Protein AF-A0A2R5HGK7-F1 (afdb_monomer)

Structure (mmCIF, N/CA/C/O backbone):
data_AF-A0A2R5HGK7-F1
#
_entry.id   AF-A0A2R5HGK7-F1
#
loop_
_atom_site.group_PDB
_atom_site.id
_atom_site.type_symbol
_atom_site.label_atom_id
_atom_site.label_alt_id
_atom_site.label_comp_id
_atom_site.label_asym_id
_atom_site.label_entity_id
_atom_site.label_seq_id
_atom_site.pdbx_PDB_ins_code
_atom_site.Cartn_x
_atom_site.Cartn_y
_atom_site.Cartn_z
_atom_site.occupancy
_atom_site.B_iso_or_equiv
_atom_site.auth_seq_id
_atom_site.auth_comp_id
_atom_site.auth_asym_id
_atom_site.auth_atom_id
_atom_site.pdbx_PDB_model_num
ATOM 1 N N . MET A 1 1 ? -23.310 -8.397 53.829 1.00 53.22 1 MET A N 1
ATOM 2 C CA . MET A 1 1 ? -24.197 -8.761 52.704 1.00 53.22 1 MET A CA 1
ATOM 3 C C . MET A 1 1 ? -23.329 -9.287 51.574 1.00 53.22 1 MET A C 1
ATOM 5 O O . MET A 1 1 ? -22.322 -8.640 51.297 1.00 53.22 1 MET A O 1
ATOM 9 N N . PRO A 1 2 ? -23.622 -10.453 50.977 1.00 54.19 2 PRO A N 1
ATOM 10 C CA . PRO A 1 2 ? -22.877 -10.898 49.807 1.00 54.19 2 PRO A CA 1
ATOM 11 C C . PRO A 1 2 ? -23.161 -9.910 48.672 1.00 54.19 2 PRO A C 1
ATOM 13 O O . PRO A 1 2 ? -24.317 -9.552 48.467 1.00 54.19 2 PRO A O 1
ATOM 16 N N . LYS A 1 3 ? -22.116 -9.421 47.989 1.00 61.81 3 LYS A N 1
ATOM 17 C CA . LYS A 1 3 ? -22.266 -8.552 46.812 1.00 61.81 3 LYS A CA 1
ATOM 18 C C . LYS A 1 3 ? -23.269 -9.196 45.849 1.00 61.81 3 LYS A C 1
ATOM 20 O O . LYS A 1 3 ? -23.047 -10.334 45.431 1.00 61.81 3 LYS A O 1
ATOM 25 N N . ASP A 1 4 ? -24.349 -8.476 45.560 1.00 82.56 4 ASP A N 1
ATOM 26 C CA . ASP A 1 4 ? -25.461 -8.919 44.719 1.00 82.56 4 ASP A CA 1
ATOM 27 C C . ASP A 1 4 ? -24.912 -9.436 43.370 1.00 82.56 4 ASP A C 1
ATOM 29 O O . ASP A 1 4 ? -24.091 -8.742 42.758 1.00 82.56 4 ASP A O 1
ATOM 33 N N . PRO A 1 5 ? -25.256 -10.653 42.907 1.00 83.94 5 PRO A N 1
ATOM 34 C CA . PRO A 1 5 ? -24.708 -11.239 41.676 1.00 83.94 5 PRO A CA 1
ATOM 35 C C . PRO A 1 5 ? -24.835 -10.329 40.447 1.00 83.94 5 PRO A C 1
ATOM 37 O O . PRO A 1 5 ? -23.951 -10.337 39.590 1.00 83.94 5 PRO A O 1
ATOM 40 N N . VAL A 1 6 ? -25.878 -9.497 40.398 1.00 87.06 6 VAL A N 1
ATOM 41 C CA . VAL A 1 6 ? -26.084 -8.494 39.343 1.00 87.06 6 VAL A CA 1
ATOM 42 C C . VAL A 1 6 ? -25.008 -7.403 39.385 1.00 87.06 6 VAL A C 1
ATOM 44 O O . VAL A 1 6 ? -24.496 -6.998 38.344 1.00 87.06 6 VAL A O 1
ATOM 47 N N . LEU A 1 7 ? -24.597 -6.970 40.581 1.00 90.44 7 LEU A N 1
ATOM 48 C CA . LEU A 1 7 ? -23.555 -5.955 40.752 1.00 90.44 7 LEU A CA 1
ATOM 49 C C . LEU A 1 7 ? -22.202 -6.450 40.220 1.00 90.44 7 LEU A C 1
ATOM 51 O O . LEU A 1 7 ? -21.495 -5.708 39.551 1.00 90.44 7 LEU A O 1
ATOM 55 N N . LYS A 1 8 ? -21.868 -7.727 40.456 1.00 92.06 8 LYS A N 1
ATOM 56 C CA . LYS A 1 8 ? -20.642 -8.346 39.918 1.00 92.06 8 LYS A CA 1
ATOM 57 C C . LYS A 1 8 ? -20.654 -8.453 38.394 1.00 92.06 8 LYS A C 1
ATOM 59 O O . LYS A 1 8 ? -19.613 -8.301 37.762 1.00 92.06 8 LYS A O 1
ATOM 64 N N . GLN A 1 9 ? -21.808 -8.750 37.798 1.00 93.62 9 GLN A N 1
ATOM 65 C CA . GLN A 1 9 ? -21.942 -8.772 36.339 1.00 93.62 9 GLN A CA 1
ATOM 66 C C . GLN A 1 9 ? -21.757 -7.373 35.746 1.00 93.62 9 GLN A C 1
ATOM 68 O O . GLN A 1 9 ? -21.105 -7.239 34.714 1.00 93.62 9 GLN A O 1
ATOM 73 N N . LEU A 1 10 ? -22.273 -6.345 36.424 1.00 94.38 10 LEU A N 1
ATOM 74 C CA . LEU A 1 10 ? -22.087 -4.953 36.030 1.00 94.38 10 LEU A CA 1
ATOM 75 C C . LEU A 1 10 ? -20.613 -4.522 36.128 1.00 94.38 10 LEU A C 1
ATOM 77 O O . LEU A 1 10 ? -20.096 -3.972 35.162 1.00 94.38 10 LEU A O 1
ATOM 81 N N . GLU A 1 11 ? -19.927 -4.848 37.235 1.00 94.50 11 GLU A N 1
ATOM 82 C CA . GLU A 1 11 ? -18.481 -4.604 37.418 1.00 94.50 11 GLU A CA 1
ATOM 83 C C . GLU A 1 11 ? -17.658 -5.257 36.280 1.00 94.50 11 GLU A C 1
ATOM 85 O O . GLU A 1 11 ? -16.766 -4.637 35.707 1.00 94.50 11 GLU A O 1
ATOM 90 N N . ASN A 1 12 ? -17.990 -6.494 35.887 1.00 96.00 12 ASN A N 1
ATOM 91 C CA . ASN A 1 12 ? -17.290 -7.199 34.804 1.00 96.00 12 ASN A CA 1
ATOM 92 C C . ASN A 1 12 ? -17.569 -6.583 33.418 1.00 96.00 12 ASN A C 1
ATOM 94 O O . ASN A 1 12 ? -16.664 -6.457 32.594 1.00 96.00 12 ASN A O 1
ATOM 98 N N . LEU A 1 13 ? -18.811 -6.169 33.150 1.00 96.44 13 LEU A N 1
ATOM 99 C CA . LEU A 1 13 ? -19.155 -5.474 31.905 1.00 96.44 13 LEU A CA 1
ATOM 100 C C . LEU A 1 13 ? -18.430 -4.130 31.789 1.00 96.44 13 LEU A C 1
ATOM 102 O O . LEU A 1 13 ? -17.949 -3.792 30.709 1.00 96.44 13 LEU A O 1
ATOM 106 N N . GLU A 1 14 ? -18.314 -3.382 32.886 1.00 97.19 14 GLU A N 1
ATOM 107 C CA . GLU A 1 14 ? -17.552 -2.132 32.932 1.00 97.19 14 GLU A CA 1
ATOM 108 C C . GLU A 1 14 ? -16.070 -2.360 32.588 1.00 97.19 14 GLU A C 1
ATOM 110 O O . GLU A 1 14 ? -15.487 -1.626 31.780 1.00 97.19 14 GLU A O 1
ATOM 115 N N . GLU A 1 15 ? -15.465 -3.412 33.145 1.00 97.69 15 GLU A N 1
ATOM 116 C CA . GLU A 1 15 ? -14.078 -3.778 32.861 1.00 97.69 15 GLU A CA 1
ATOM 117 C C . GLU A 1 15 ? -13.888 -4.194 31.394 1.00 97.69 15 GLU A C 1
ATOM 119 O O . GLU A 1 15 ? -12.947 -3.744 30.731 1.00 97.69 15 GLU A O 1
ATOM 124 N N . GLN A 1 16 ? -14.814 -4.989 30.850 1.00 98.12 16 GLN A N 1
ATOM 125 C CA . GLN A 1 16 ? -14.799 -5.387 29.442 1.00 98.12 16 GLN A CA 1
ATOM 126 C C . GLN A 1 16 ? -14.934 -4.185 28.508 1.00 98.12 16 GLN A C 1
ATOM 128 O O . GLN A 1 16 ? -14.128 -4.045 27.591 1.00 98.12 16 GLN A O 1
ATOM 133 N N . LEU A 1 17 ? -15.880 -3.279 28.767 1.00 97.94 17 LEU A N 1
ATOM 134 C CA . LEU A 1 17 ? -16.044 -2.051 27.985 1.00 97.94 17 LEU A CA 1
ATOM 135 C C . LEU A 1 17 ? -14.782 -1.187 28.032 1.00 97.94 17 LEU A C 1
ATOM 137 O O . LEU A 1 17 ? -14.333 -0.687 27.001 1.00 97.94 17 LEU A O 1
ATOM 141 N N . SER A 1 18 ? -14.165 -1.065 29.207 1.00 98.00 18 SER A N 1
ATOM 142 C CA . SER A 1 18 ? -12.905 -0.338 29.376 1.00 98.00 18 SER A CA 1
ATOM 143 C C . SER A 1 18 ? -11.764 -0.969 28.578 1.00 98.00 18 SER A C 1
ATOM 145 O O . SER A 1 18 ? -10.947 -0.258 27.987 1.00 98.00 18 SER A O 1
ATOM 147 N N . LYS A 1 19 ? -11.699 -2.303 28.531 1.00 98.19 19 LYS A N 1
ATOM 148 C CA . LYS A 1 19 ? -10.716 -3.033 27.726 1.00 98.19 19 LYS A CA 1
ATOM 149 C C . LYS A 1 19 ? -10.960 -2.827 26.231 1.00 98.19 19 LYS A C 1
ATOM 151 O O . LYS A 1 19 ? -10.034 -2.445 25.520 1.00 98.19 19 LYS A O 1
ATOM 156 N N . THR A 1 20 ? -12.199 -2.985 25.773 1.00 98.12 20 THR A N 1
ATOM 157 C CA . THR A 1 20 ? -12.574 -2.775 24.370 1.00 98.12 20 THR A CA 1
ATOM 158 C C . THR A 1 20 ? -12.298 -1.340 23.924 1.00 98.12 20 THR A C 1
ATOM 160 O O . THR A 1 20 ? -11.770 -1.127 22.837 1.00 98.12 20 THR A O 1
ATOM 163 N N . LEU A 1 21 ? -12.558 -0.338 24.769 1.00 98.25 21 LEU A N 1
ATOM 164 C CA . LEU A 1 21 ? -12.249 1.059 24.453 1.00 98.25 21 LEU A CA 1
ATOM 165 C C . LEU A 1 21 ? -10.740 1.287 24.253 1.00 98.25 21 LEU A C 1
ATOM 167 O O . LEU A 1 21 ? -10.331 2.010 23.338 1.00 98.25 21 LEU A O 1
ATOM 171 N N . LYS A 1 22 ? -9.901 0.651 25.080 1.00 98.06 22 LYS A N 1
ATOM 172 C CA . LYS A 1 22 ? -8.437 0.693 24.927 1.00 98.06 22 LYS A CA 1
ATOM 173 C C . LYS A 1 22 ? -7.987 0.013 23.636 1.00 98.06 22 LYS A C 1
ATOM 175 O O . LYS A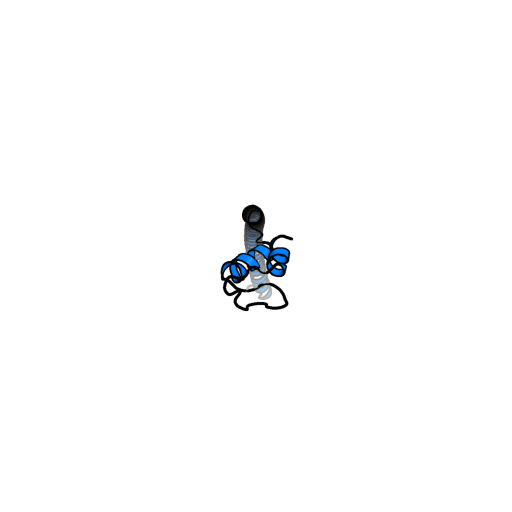 1 22 ? -7.129 0.552 22.942 1.00 98.06 22 LYS A O 1
ATOM 180 N N . GLU A 1 23 ? -8.578 -1.128 23.294 1.00 98.25 23 GLU A N 1
ATOM 181 C CA . GLU A 1 23 ? -8.293 -1.840 22.043 1.00 98.25 23 GLU A CA 1
ATOM 182 C C . GLU A 1 23 ? -8.656 -0.985 20.821 1.00 98.25 23 GLU A C 1
ATOM 184 O O . GLU A 1 23 ? -7.813 -0.782 19.950 1.00 98.25 23 GLU A O 1
ATOM 189 N N . VAL A 1 24 ? -9.849 -0.381 20.800 1.00 98.31 24 VAL A N 1
ATOM 190 C CA . VAL A 1 24 ? -10.273 0.547 19.734 1.00 98.31 24 VAL A CA 1
ATOM 191 C C . VAL A 1 24 ? -9.316 1.735 19.617 1.00 98.31 24 VAL A C 1
ATOM 193 O O . VAL A 1 24 ? -8.937 2.123 18.511 1.00 98.31 24 VAL A O 1
ATOM 196 N N . SER A 1 25 ? -8.873 2.288 20.747 1.00 97.81 25 SER A N 1
ATOM 197 C CA . SER A 1 25 ? -7.902 3.389 20.760 1.00 97.81 25 SER A CA 1
ATOM 198 C C . SER A 1 25 ? -6.550 2.969 20.174 1.00 97.81 25 SER A C 1
ATOM 200 O O . SER A 1 25 ? -5.954 3.720 19.404 1.00 97.81 25 SER A O 1
ATOM 202 N N . SER A 1 26 ? -6.077 1.759 20.485 1.00 98.12 26 SER A N 1
ATOM 203 C CA . SER A 1 26 ? -4.838 1.217 19.918 1.00 98.12 26 SER A CA 1
ATOM 204 C C . SER A 1 26 ? -4.952 0.984 18.411 1.00 98.12 26 SER A C 1
ATOM 206 O O . SER A 1 26 ? -4.059 1.377 17.662 1.00 98.12 26 SER A O 1
ATOM 208 N N . ILE A 1 27 ? -6.071 0.413 17.954 1.00 98.19 27 ILE A N 1
ATOM 209 C CA . ILE A 1 27 ? -6.337 0.186 16.528 1.00 98.19 27 ILE A CA 1
ATOM 210 C C . ILE A 1 27 ? -6.359 1.513 15.770 1.00 98.19 27 ILE A C 1
ATOM 212 O O . ILE A 1 27 ? -5.758 1.612 14.704 1.00 98.19 27 ILE A O 1
ATOM 216 N N . LYS A 1 28 ? -6.991 2.551 16.329 1.00 97.88 28 LYS A N 1
ATOM 217 C CA . LYS A 1 28 ? -7.002 3.887 15.724 1.00 97.88 28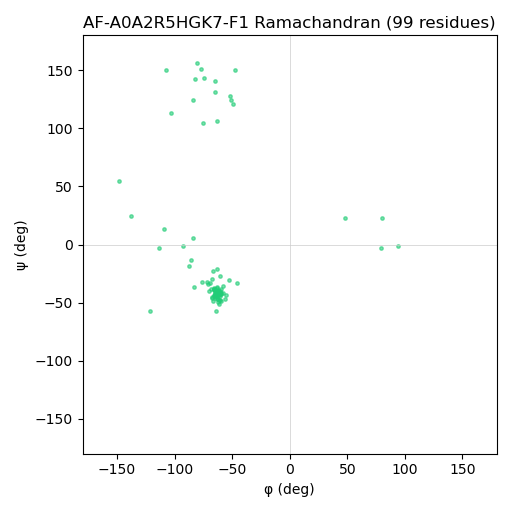 LYS A CA 1
ATOM 218 C C . LYS A 1 28 ? -5.582 4.414 15.489 1.00 97.88 28 LYS A C 1
ATOM 220 O O . LYS A 1 28 ? -5.286 4.868 14.388 1.00 97.88 28 LYS A O 1
ATOM 225 N N . LEU A 1 29 ? -4.701 4.309 16.486 1.00 98.00 29 LEU A N 1
ATOM 226 C CA . LEU A 1 29 ? -3.307 4.753 16.359 1.00 98.00 29 LEU A CA 1
ATOM 227 C C . LEU A 1 29 ? -2.545 3.961 15.288 1.00 98.00 29 LEU A C 1
ATOM 229 O O . LEU A 1 29 ? -1.804 4.541 14.497 1.00 98.00 29 LEU A O 1
ATOM 233 N N . GLN A 1 30 ? -2.746 2.641 15.231 1.00 97.94 30 GLN A N 1
ATOM 234 C CA . GLN A 1 30 ? -2.137 1.796 14.199 1.00 97.94 30 GLN A CA 1
ATOM 235 C C . GLN A 1 30 ? -2.654 2.148 12.799 1.00 97.94 30 GLN A C 1
ATOM 237 O O . GLN A 1 30 ? -1.878 2.190 11.848 1.00 97.94 30 GLN A O 1
ATOM 242 N N . PHE A 1 31 ? -3.947 2.445 12.672 1.00 97.94 31 PHE A N 1
ATOM 243 C CA . PHE A 1 31 ? -4.559 2.847 11.411 1.00 97.94 31 PHE A CA 1
ATOM 244 C C . PHE A 1 31 ? -4.017 4.191 10.911 1.00 97.94 31 PHE A C 1
ATOM 246 O O . PHE A 1 31 ? -3.672 4.313 9.738 1.00 97.94 31 PHE A O 1
ATOM 253 N N . GLU A 1 32 ? -3.882 5.186 11.792 1.00 98.12 32 GLU A N 1
ATOM 254 C CA . GLU A 1 32 ? -3.280 6.483 11.452 1.00 98.12 32 GLU A CA 1
ATOM 255 C C . GLU A 1 32 ? -1.822 6.329 10.988 1.00 98.12 32 GLU A C 1
ATOM 257 O O . GLU A 1 32 ? -1.420 6.933 9.990 1.00 98.12 32 GLU A O 1
ATOM 262 N N . ALA A 1 33 ? -1.045 5.472 11.659 1.00 97.69 33 ALA A N 1
ATOM 263 C CA . ALA A 1 33 ? 0.323 5.158 11.253 1.00 97.69 33 ALA A CA 1
ATOM 264 C C . ALA A 1 33 ? 0.373 4.482 9.871 1.00 97.69 33 ALA A C 1
ATOM 266 O O . ALA A 1 33 ? 1.130 4.919 9.003 1.00 97.69 33 ALA A O 1
ATOM 267 N N . ALA A 1 34 ? -0.479 3.480 9.637 1.0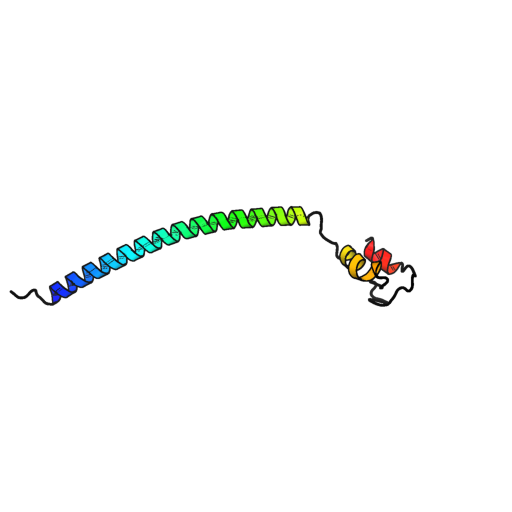0 97.69 34 ALA A N 1
ATOM 268 C CA . ALA A 1 34 ? -0.562 2.776 8.359 1.00 97.69 34 ALA A CA 1
ATOM 269 C C . ALA A 1 34 ? -1.004 3.697 7.210 1.00 97.69 34 ALA A C 1
ATOM 271 O O . ALA A 1 34 ? -0.479 3.600 6.103 1.00 97.69 34 ALA A O 1
ATOM 272 N N . LEU A 1 35 ? -1.927 4.631 7.462 1.00 98.06 35 LEU A N 1
ATOM 273 C CA . LEU A 1 35 ? -2.343 5.627 6.474 1.00 98.06 35 LEU A CA 1
ATOM 274 C C . LEU A 1 35 ? -1.187 6.576 6.122 1.00 98.06 35 LEU A C 1
ATOM 276 O O . LEU A 1 35 ? -0.952 6.875 4.950 1.00 98.06 35 LEU A O 1
ATOM 280 N N . SER A 1 36 ? -0.423 7.019 7.125 1.00 96.88 36 SER A N 1
ATOM 281 C CA . SER A 1 36 ? 0.778 7.833 6.909 1.00 96.88 36 SER A CA 1
ATOM 282 C C . SER A 1 36 ? 1.827 7.094 6.073 1.00 96.88 36 SER A C 1
ATOM 284 O O . SER A 1 36 ? 2.418 7.670 5.163 1.00 96.88 36 SER A O 1
ATOM 286 N N . GLU A 1 37 ? 2.044 5.808 6.331 1.00 97.38 37 GLU A N 1
ATOM 287 C CA . GLU A 1 37 ? 2.964 4.991 5.541 1.00 97.38 37 GLU A CA 1
ATOM 288 C C . GLU A 1 37 ? 2.454 4.776 4.111 1.00 97.38 37 GLU A C 1
ATOM 290 O O . GLU A 1 37 ? 3.196 4.981 3.153 1.00 97.38 37 GLU A O 1
ATOM 295 N N . ASN A 1 38 ? 1.170 4.458 3.945 1.00 97.31 38 ASN A N 1
ATOM 296 C CA . ASN A 1 38 ? 0.565 4.252 2.633 1.00 97.31 38 ASN A CA 1
ATOM 297 C C . ASN A 1 38 ? 0.628 5.511 1.753 1.00 97.31 38 ASN A C 1
ATOM 299 O O . ASN A 1 38 ? 0.937 5.413 0.567 1.00 97.31 38 ASN A O 1
ATOM 303 N N . THR A 1 39 ? 0.396 6.696 2.328 1.00 96.62 39 THR A N 1
ATOM 304 C CA . THR A 1 39 ? 0.525 7.968 1.596 1.00 96.62 39 THR A CA 1
ATOM 305 C C . THR A 1 39 ? 1.969 8.226 1.162 1.00 96.62 39 THR A C 1
ATOM 307 O O . THR A 1 39 ? 2.193 8.573 0.003 1.00 96.62 39 THR A O 1
ATOM 310 N N . LYS A 1 40 ? 2.959 7.981 2.034 1.00 97.00 40 LYS A N 1
ATOM 311 C CA . LYS A 1 40 ? 4.388 8.076 1.680 1.00 97.00 40 LYS A CA 1
ATOM 312 C C . LYS A 1 40 ? 4.758 7.118 0.550 1.00 97.00 40 LYS A C 1
ATOM 314 O O . LYS A 1 40 ? 5.359 7.543 -0.432 1.00 97.00 40 LYS A O 1
ATOM 319 N N . LEU A 1 41 ? 4.350 5.855 0.664 1.00 97.12 41 LEU A N 1
ATOM 320 C CA . LEU A 1 41 ? 4.602 4.838 -0.355 1.00 97.12 41 LEU A CA 1
ATOM 321 C C . LEU A 1 41 ? 3.914 5.168 -1.677 1.00 97.12 41 LEU A C 1
ATOM 323 O O . LEU A 1 41 ? 4.486 4.914 -2.730 1.00 97.12 41 LEU A O 1
ATOM 327 N N . SER A 1 42 ? 2.713 5.746 -1.645 1.00 96.12 42 SER A N 1
ATOM 328 C CA . SER A 1 42 ? 1.998 6.150 -2.861 1.00 96.12 42 SER A CA 1
ATOM 329 C C . SER A 1 42 ? 2.768 7.228 -3.623 1.00 96.12 42 SER A C 1
ATOM 331 O O . SER A 1 42 ? 2.962 7.096 -4.830 1.00 96.12 42 SER A O 1
ATOM 333 N N . VAL A 1 43 ? 3.284 8.235 -2.910 1.00 96.50 43 VAL A N 1
ATOM 334 C CA . VAL A 1 43 ? 4.130 9.289 -3.494 1.00 96.50 43 VAL A CA 1
ATOM 335 C C . VAL A 1 43 ? 5.444 8.714 -4.025 1.00 96.50 43 VAL A C 1
ATOM 337 O O . VAL A 1 43 ? 5.877 9.055 -5.123 1.00 96.50 43 VAL A O 1
ATOM 340 N N . GLU A 1 44 ? 6.088 7.817 -3.279 1.00 95.75 44 GLU A N 1
ATOM 341 C CA . GLU A 1 44 ? 7.315 7.160 -3.737 1.00 95.75 44 GLU A CA 1
ATOM 342 C C . GLU A 1 44 ? 7.071 6.300 -4.984 1.00 95.75 44 GLU A C 1
ATOM 344 O O . GLU A 1 44 ? 7.849 6.357 -5.934 1.00 95.75 44 GLU A O 1
ATOM 349 N N . ASN A 1 45 ? 5.962 5.557 -5.028 1.00 95.81 45 ASN A N 1
ATOM 350 C CA . ASN A 1 45 ? 5.578 4.748 -6.181 1.00 95.81 45 ASN A CA 1
ATOM 351 C C . ASN A 1 45 ? 5.356 5.615 -7.426 1.00 95.81 45 ASN A C 1
ATOM 353 O O . ASN A 1 45 ? 5.831 5.266 -8.505 1.00 95.81 45 ASN A O 1
ATOM 357 N N . GLU A 1 46 ? 4.674 6.752 -7.277 1.00 94.44 46 GLU A N 1
ATOM 358 C CA . GLU A 1 46 ? 4.478 7.721 -8.357 1.00 94.44 46 GLU A CA 1
ATOM 359 C C . GLU A 1 46 ? 5.817 8.270 -8.866 1.00 94.44 46 GLU A C 1
ATOM 361 O O . GLU A 1 46 ? 6.089 8.223 -10.065 1.00 94.44 46 GLU A O 1
ATOM 366 N N 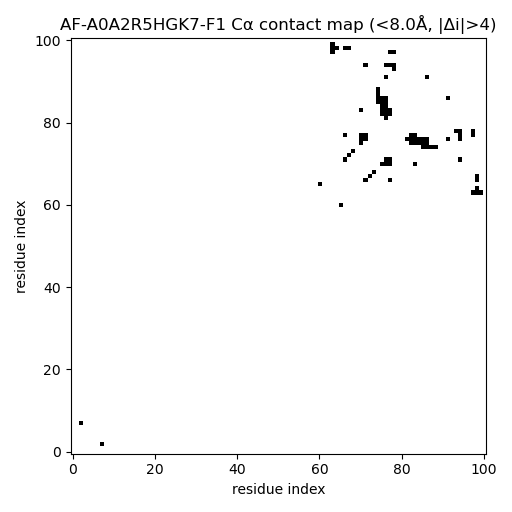. ASN A 1 47 ? 6.707 8.689 -7.964 1.00 94.88 47 ASN A N 1
ATOM 367 C CA . ASN A 1 47 ? 8.038 9.175 -8.330 1.00 94.88 47 ASN A CA 1
ATOM 368 C C . ASN A 1 47 ? 8.872 8.108 -9.054 1.00 94.88 47 ASN A C 1
ATOM 370 O O . ASN A 1 47 ? 9.550 8.411 -10.036 1.00 94.88 47 ASN A O 1
ATOM 374 N N . LEU A 1 48 ? 8.818 6.854 -8.597 1.00 93.50 48 LEU A N 1
ATOM 375 C CA . LEU A 1 48 ? 9.500 5.735 -9.248 1.00 93.50 48 LEU A CA 1
ATOM 376 C C . LEU A 1 48 ? 8.942 5.471 -10.647 1.00 93.50 48 LEU A C 1
ATOM 378 O O . LEU A 1 48 ? 9.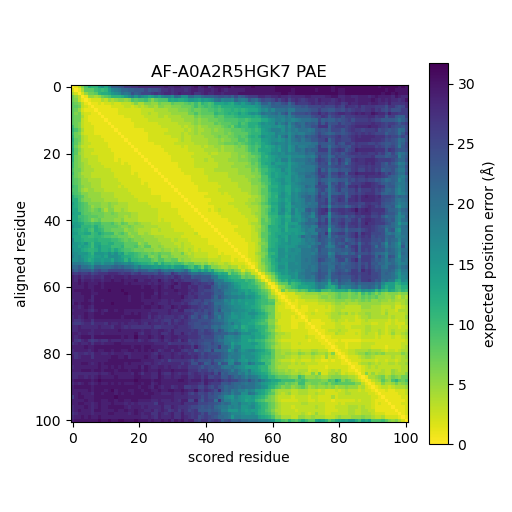720 5.258 -11.572 1.00 93.50 48 LEU A O 1
ATOM 382 N N . ARG A 1 49 ? 7.617 5.523 -10.824 1.00 90.88 49 ARG A N 1
ATOM 383 C CA . ARG A 1 49 ? 6.979 5.394 -12.144 1.00 90.88 49 ARG A CA 1
ATOM 384 C C . ARG A 1 49 ? 7.386 6.523 -13.079 1.00 90.88 49 ARG A C 1
ATOM 386 O O . ARG A 1 49 ? 7.681 6.247 -14.234 1.00 90.88 49 ARG A O 1
ATOM 393 N N . ASN A 1 50 ? 7.442 7.757 -12.586 1.00 87.06 50 ASN A N 1
ATOM 394 C CA . ASN A 1 50 ? 7.867 8.903 -13.385 1.00 87.06 50 ASN A CA 1
ATOM 395 C C . ASN A 1 50 ? 9.314 8.736 -13.847 1.00 87.06 50 ASN A C 1
ATOM 397 O O . ASN A 1 50 ? 9.569 8.788 -15.043 1.00 87.06 50 ASN A O 1
ATOM 401 N N . ARG A 1 51 ? 10.233 8.398 -12.935 1.00 88.25 51 ARG A N 1
ATOM 402 C CA . ARG A 1 51 ? 11.634 8.118 -13.286 1.00 88.25 51 ARG A CA 1
ATOM 403 C C . ARG A 1 51 ? 11.779 6.950 -14.254 1.00 88.25 51 ARG A C 1
ATOM 405 O O . ARG A 1 51 ? 12.566 7.015 -15.187 1.00 88.25 51 ARG A O 1
ATOM 412 N N . PHE A 1 52 ? 11.014 5.883 -14.048 1.00 80.38 52 PHE A N 1
ATOM 413 C CA . PHE A 1 52 ? 11.017 4.735 -14.946 1.00 80.38 52 PHE A CA 1
ATOM 414 C C . PHE A 1 52 ? 10.503 5.106 -16.339 1.00 80.38 52 PHE A C 1
ATOM 416 O O . PHE A 1 52 ? 11.084 4.687 -17.331 1.00 80.38 52 PHE A O 1
ATOM 423 N N . ASN A 1 53 ? 9.452 5.921 -16.426 1.00 79.38 53 ASN A N 1
ATOM 424 C CA . ASN A 1 53 ? 8.930 6.423 -17.693 1.00 79.38 53 ASN A CA 1
ATOM 425 C C . ASN A 1 53 ? 9.888 7.416 -18.361 1.00 79.38 53 ASN A C 1
ATOM 427 O O . ASN A 1 53 ? 9.964 7.428 -19.579 1.00 79.38 53 ASN A O 1
ATOM 431 N N . GLU A 1 54 ? 10.63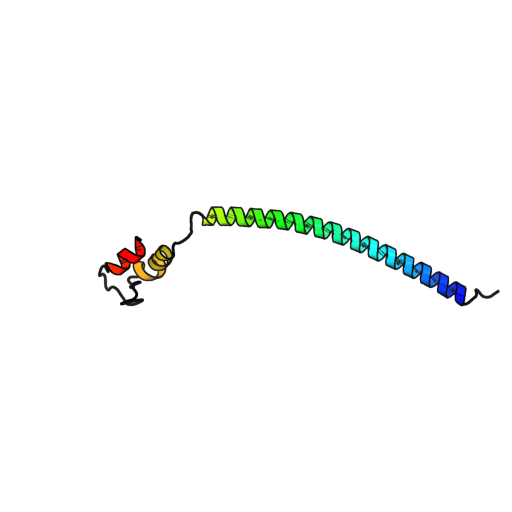5 8.220 -17.605 1.00 78.81 54 GLU A N 1
ATOM 432 C CA . GLU A 1 54 ? 11.709 9.072 -18.134 1.00 78.81 54 GLU A CA 1
ATOM 433 C C . GLU A 1 54 ? 12.863 8.222 -18.691 1.00 78.81 54 GLU A C 1
ATOM 435 O O . GLU A 1 54 ? 13.331 8.464 -19.799 1.00 78.81 54 GLU A O 1
ATOM 440 N N . GLU A 1 55 ? 13.270 7.167 -17.977 1.00 72.12 55 GLU A N 1
ATOM 441 C CA . GLU A 1 55 ? 14.281 6.204 -18.436 1.00 72.12 55 GLU A CA 1
ATOM 442 C C . GLU A 1 55 ? 13.796 5.352 -19.631 1.00 72.12 55 GLU A C 1
ATOM 444 O O . GLU A 1 55 ? 14.605 4.934 -20.463 1.00 72.12 55 GLU A O 1
ATOM 449 N N . GLN A 1 56 ? 12.486 5.098 -19.742 1.00 60.75 56 GLN A N 1
ATOM 450 C CA . GLN A 1 56 ? 11.858 4.430 -20.890 1.00 60.75 56 GLN A CA 1
ATOM 451 C C . GLN A 1 56 ? 11.463 5.379 -22.025 1.00 60.75 56 GLN A C 1
ATOM 453 O O . GLN A 1 56 ? 11.309 4.921 -23.150 1.00 60.75 56 GLN A O 1
ATOM 458 N N . GLY A 1 57 ? 11.358 6.685 -21.785 1.00 49.47 57 GLY A N 1
ATOM 459 C CA . GLY A 1 57 ? 11.103 7.696 -22.815 1.00 49.47 57 GLY A CA 1
ATOM 460 C C . GLY A 1 57 ? 12.228 7.781 -23.852 1.00 49.47 57 GLY A C 1
ATOM 461 O O . GLY A 1 57 ? 11.984 8.177 -24.986 1.00 49.47 57 GLY A O 1
ATOM 462 N N . ASP A 1 58 ? 13.427 7.309 -23.494 1.00 49.22 58 ASP A N 1
ATOM 463 C CA . ASP A 1 58 ? 14.567 7.098 -24.400 1.00 49.22 58 ASP A CA 1
ATOM 464 C C . ASP A 1 58 ? 14.640 5.665 -24.975 1.00 49.22 58 ASP A C 1
ATOM 466 O O . ASP A 1 58 ? 15.541 5.332 -25.750 1.00 49.22 58 ASP A O 1
ATOM 470 N N . ARG A 1 59 ? 13.716 4.776 -24.588 1.00 51.38 59 ARG A N 1
ATOM 471 C CA . ARG A 1 59 ? 13.677 3.358 -24.974 1.00 51.38 59 ARG A CA 1
ATOM 472 C C . ARG A 1 59 ? 12.251 2.816 -25.066 1.00 51.38 59 ARG A C 1
ATOM 474 O O . ARG A 1 59 ? 11.967 1.760 -24.504 1.00 51.38 59 ARG A O 1
ATOM 481 N N . GLU A 1 60 ? 11.374 3.443 -25.839 1.00 46.34 60 GLU A N 1
ATOM 482 C CA . GLU A 1 60 ? 10.377 2.627 -26.526 1.00 46.34 60 GLU A CA 1
ATOM 483 C C . GLU A 1 60 ? 11.112 1.938 -27.682 1.00 46.34 60 GLU A C 1
ATOM 485 O O . GLU A 1 60 ? 11.423 2.594 -28.682 1.00 46.34 60 GLU A O 1
ATOM 490 N N . PRO A 1 61 ? 11.443 0.629 -27.606 1.00 53.47 61 PRO A N 1
ATOM 491 C CA . PRO A 1 61 ? 11.671 -0.087 -28.836 1.00 53.47 61 PRO A CA 1
ATOM 492 C C . PRO A 1 61 ? 10.324 -0.043 -29.544 1.00 53.47 61 PRO A C 1
ATOM 494 O O . PRO A 1 61 ? 9.368 -0.710 -29.147 1.00 53.47 61 PRO A O 1
ATOM 497 N N . THR A 1 62 ? 10.230 0.774 -30.587 1.00 65.75 62 THR A N 1
ATOM 498 C CA . THR A 1 62 ? 9.131 0.659 -31.536 1.00 65.75 62 THR A CA 1
ATOM 499 C C . THR A 1 62 ? 8.995 -0.820 -31.905 1.00 65.75 62 THR A C 1
ATOM 501 O O . THR A 1 62 ? 9.983 -1.564 -31.894 1.00 65.75 62 THR A O 1
ATOM 504 N N . VAL A 1 63 ? 7.790 -1.282 -32.240 1.00 69.19 63 VAL A N 1
ATOM 505 C CA . VAL A 1 63 ? 7.584 -2.665 -32.720 1.00 69.19 63 VAL A CA 1
ATOM 506 C C . VAL A 1 63 ? 8.644 -3.029 -33.781 1.00 69.19 63 VAL A C 1
ATOM 508 O O . VAL A 1 63 ? 9.183 -4.135 -33.782 1.00 69.19 63 VAL A O 1
ATOM 511 N N . ASN A 1 64 ? 9.062 -2.043 -34.580 1.00 74.31 64 ASN A N 1
ATOM 512 C CA . ASN A 1 64 ? 10.144 -2.117 -35.558 1.00 74.31 64 ASN A CA 1
ATOM 513 C C . ASN A 1 64 ? 11.537 -2.377 -34.947 1.00 74.31 64 ASN A C 1
ATOM 515 O O . ASN A 1 64 ? 12.285 -3.186 -35.488 1.00 74.31 64 ASN A O 1
ATOM 519 N N . ALA A 1 65 ? 11.901 -1.769 -33.815 1.00 76.81 65 ALA A N 1
ATOM 520 C CA . ALA A 1 65 ? 13.171 -2.023 -33.126 1.00 76.81 65 ALA A CA 1
ATOM 521 C C . ALA A 1 65 ? 13.267 -3.455 -32.565 1.00 76.81 65 ALA A C 1
ATOM 523 O O . ALA A 1 65 ? 14.320 -4.100 -32.660 1.00 76.81 65 ALA A O 1
ATOM 524 N N . THR A 1 66 ? 12.166 -3.996 -32.033 1.00 78.88 66 THR A N 1
ATOM 525 C CA . THR A 1 66 ? 12.108 -5.404 -31.609 1.00 78.88 66 THR A CA 1
ATOM 526 C C . THR A 1 66 ? 12.182 -6.344 -32.812 1.00 78.88 66 THR A C 1
ATOM 528 O O . THR A 1 66 ? 12.980 -7.279 -32.806 1.00 78.88 66 THR A O 1
ATOM 531 N N . LEU A 1 67 ? 11.423 -6.077 -33.880 1.00 83.31 67 LEU A N 1
ATOM 532 C CA . LEU A 1 67 ? 11.480 -6.867 -35.117 1.00 83.31 67 LEU A CA 1
ATOM 533 C C . LEU A 1 67 ? 12.882 -6.848 -35.747 1.00 83.31 67 LEU A C 1
ATOM 535 O O . LEU A 1 67 ? 13.366 -7.879 -36.223 1.00 83.31 67 LEU A O 1
ATOM 539 N N . ARG A 1 68 ? 13.570 -5.703 -35.693 1.00 83.38 68 ARG A N 1
ATOM 540 C CA . ARG A 1 68 ? 14.935 -5.552 -36.200 1.00 83.38 68 ARG A CA 1
ATOM 541 C C . ARG A 1 68 ? 15.935 -6.417 -35.437 1.00 83.38 68 ARG A C 1
ATOM 543 O O . ARG A 1 68 ? 16.590 -7.265 -36.036 1.00 83.38 68 ARG A O 1
ATOM 550 N N . SER A 1 69 ? 16.003 -6.236 -34.121 1.00 83.56 69 SER A N 1
ATOM 551 C CA . SER A 1 69 ? 16.997 -6.894 -33.260 1.00 83.56 69 SER A CA 1
ATOM 552 C C . SER A 1 69 ? 16.762 -8.399 -33.086 1.00 83.56 69 SER A C 1
ATOM 554 O O . SER A 1 69 ? 17.714 -9.176 -32.979 1.00 83.56 69 SER A O 1
ATOM 556 N N . VAL A 1 70 ? 15.501 -8.841 -33.062 1.00 84.38 70 VAL A N 1
ATOM 557 C CA . VAL A 1 70 ? 15.160 -10.252 -32.827 1.00 84.38 70 VAL A CA 1
ATOM 558 C C . VAL A 1 70 ? 15.244 -11.082 -34.108 1.00 84.38 70 VAL A C 1
ATOM 560 O O . VAL A 1 70 ? 15.692 -12.228 -34.031 1.00 84.38 70 VAL A O 1
ATOM 563 N N . TYR A 1 71 ? 14.865 -10.522 -35.263 1.00 87.62 71 TYR A N 1
ATOM 564 C CA . TYR A 1 71 ? 14.731 -11.269 -36.520 1.00 87.62 71 TYR A CA 1
ATOM 565 C C . TYR A 1 71 ? 15.612 -10.722 -37.647 1.00 87.62 71 TYR A C 1
ATOM 567 O O . TYR A 1 71 ? 16.435 -11.467 -38.183 1.00 87.62 71 TYR A O 1
ATOM 575 N N . TYR A 1 72 ? 15.472 -9.441 -38.007 1.00 86.81 72 TYR A N 1
ATOM 576 C CA . TYR A 1 72 ? 16.134 -8.887 -39.195 1.00 86.81 72 TYR A CA 1
ATOM 577 C C . TYR A 1 72 ? 17.661 -8.979 -39.104 1.00 86.81 72 TYR A C 1
ATOM 579 O O . TYR A 1 72 ? 18.293 -9.542 -39.999 1.00 86.81 72 TYR A O 1
ATOM 587 N N . ASP A 1 73 ? 18.258 -8.513 -38.007 1.00 87.19 73 ASP A N 1
ATOM 588 C CA . ASP A 1 73 ? 19.714 -8.503 -37.805 1.00 87.19 73 ASP A CA 1
ATOM 589 C C . ASP A 1 73 ? 20.298 -9.923 -37.686 1.00 87.19 73 ASP A C 1
ATOM 591 O O . ASP A 1 73 ? 21.462 -10.151 -38.002 1.00 87.19 73 ASP A O 1
ATOM 595 N N . LYS A 1 74 ? 19.471 -10.908 -37.310 1.00 88.62 74 LYS A N 1
ATOM 596 C CA . LYS A 1 74 ? 19.836 -12.335 -37.287 1.00 88.62 74 LYS A CA 1
ATOM 597 C C . LYS A 1 74 ? 19.675 -13.028 -38.642 1.00 88.62 74 LYS A C 1
ATOM 599 O O . LYS A 1 74 ? 19.817 -14.244 -38.731 1.00 88.62 74 LYS A O 1
ATOM 604 N N . GLY A 1 75 ? 19.354 -12.271 -39.689 1.00 89.12 75 GLY A N 1
ATOM 605 C CA . GLY A 1 75 ? 19.203 -12.791 -41.041 1.00 89.12 75 GLY A CA 1
ATOM 606 C C . GLY A 1 75 ? 17.858 -13.462 -41.301 1.00 89.12 75 GLY A C 1
ATOM 607 O O . GLY A 1 75 ? 17.780 -14.265 -42.216 1.00 89.12 75 GLY A O 1
ATOM 608 N N . SER A 1 76 ? 16.805 -13.156 -40.536 1.00 91.50 76 SER A N 1
ATOM 609 C CA . SER A 1 76 ? 15.447 -13.670 -40.775 1.00 91.50 76 SER A CA 1
ATOM 610 C C . SER A 1 76 ? 14.505 -12.594 -41.328 1.00 91.50 76 SER A C 1
ATOM 612 O O . SER A 1 76 ? 14.663 -11.405 -41.044 1.00 91.50 76 SER A O 1
ATOM 614 N N . HIS A 1 77 ? 13.515 -12.989 -42.126 1.00 91.62 77 HIS A N 1
ATOM 615 C CA . HIS A 1 77 ? 12.481 -12.086 -42.639 1.00 91.62 77 HIS A CA 1
ATOM 616 C C . HIS A 1 77 ? 11.457 -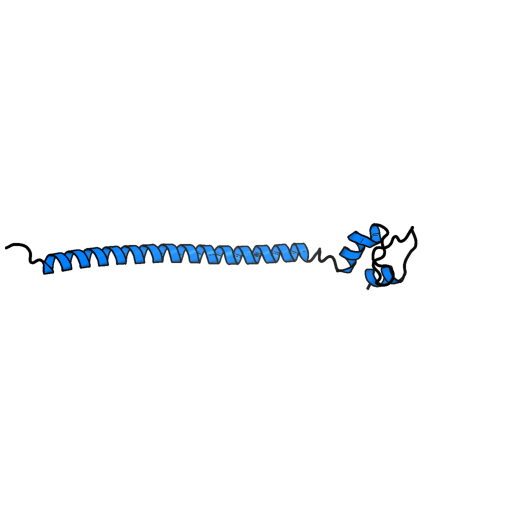11.707 -41.556 1.00 91.62 77 HIS A C 1
ATOM 618 O O . HIS A 1 77 ? 11.054 -12.538 -40.744 1.00 91.62 77 HIS A O 1
ATOM 624 N N . ILE A 1 78 ? 10.988 -10.455 -41.592 1.00 90.12 78 ILE A N 1
ATOM 625 C CA . ILE A 1 78 ? 9.919 -9.925 -40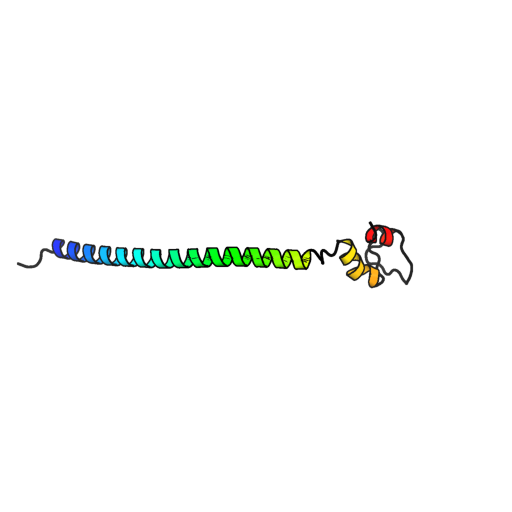.721 1.00 90.12 78 ILE A CA 1
ATOM 626 C C . ILE A 1 78 ? 8.642 -9.561 -41.490 1.00 90.12 78 ILE A C 1
ATOM 628 O O . ILE A 1 78 ? 7.659 -9.131 -40.894 1.00 90.12 78 ILE A O 1
ATOM 632 N N . CYS A 1 79 ? 8.655 -9.695 -42.818 1.00 90.69 79 CYS A N 1
ATOM 633 C CA . CYS A 1 79 ? 7.491 -9.452 -43.656 1.00 90.69 79 CYS A CA 1
ATOM 634 C C . CYS A 1 79 ? 6.506 -10.623 -43.575 1.00 90.69 79 CYS A C 1
ATOM 636 O O . CYS A 1 79 ? 6.906 -11.772 -43.398 1.00 90.69 79 CYS A O 1
ATOM 638 N N . ASN A 1 80 ? 5.215 -10.345 -43.765 1.00 87.38 80 ASN A N 1
ATOM 639 C CA . ASN A 1 80 ? 4.166 -11.367 -43.675 1.00 87.38 80 ASN A CA 1
ATOM 640 C C . ASN A 1 80 ? 4.345 -12.512 -44.692 1.00 87.38 80 ASN A C 1
ATOM 642 O O . ASN A 1 80 ? 3.911 -13.631 -44.451 1.00 87.38 80 ASN A O 1
ATOM 646 N N . SER A 1 81 ? 5.000 -12.243 -45.825 1.00 86.38 81 SER A N 1
ATOM 647 C CA . SER A 1 81 ? 5.181 -13.217 -46.905 1.00 86.38 81 SER A CA 1
ATOM 648 C C . SER A 1 81 ? 6.166 -14.337 -46.567 1.00 86.38 81 SER A C 1
ATOM 650 O O . SER A 1 81 ? 6.021 -15.442 -47.074 1.00 86.38 81 SER A O 1
ATOM 652 N N . LEU A 1 82 ? 7.186 -14.044 -45.755 1.00 87.44 82 LEU A N 1
ATOM 653 C CA . LEU A 1 82 ? 8.317 -14.943 -45.491 1.00 87.44 82 LEU A CA 1
ATOM 654 C C . LEU A 1 82 ? 8.699 -14.954 -44.004 1.00 87.44 82 LEU A C 1
ATOM 656 O O . LEU A 1 82 ? 9.840 -15.219 -43.653 1.00 87.44 82 LEU A O 1
ATOM 660 N N . PHE A 1 83 ? 7.768 -14.624 -43.107 1.00 90.31 83 PHE A N 1
ATOM 661 C CA . PHE A 1 83 ? 8.073 -14.397 -41.694 1.00 90.31 83 PHE A CA 1
ATOM 662 C C . PHE A 1 83 ? 8.882 -15.548 -41.067 1.00 90.31 83 PHE A C 1
ATOM 664 O O . PHE A 1 83 ? 8.466 -16.705 -41.089 1.00 90.31 83 PHE A O 1
ATOM 671 N N . GLY A 1 84 ? 10.039 -15.215 -40.489 1.00 84.75 84 GLY A N 1
ATOM 672 C CA . GLY A 1 84 ? 10.914 -16.157 -39.791 1.00 84.75 84 GLY A CA 1
ATOM 673 C C . GLY A 1 84 ? 11.811 -17.027 -40.679 1.00 84.75 84 GLY A C 1
ATOM 674 O O . GLY A 1 84 ? 12.620 -17.776 -40.135 1.00 84.75 84 GLY A O 1
ATOM 675 N N . THR A 1 85 ? 11.727 -16.940 -42.011 1.00 90.00 85 THR A N 1
ATOM 676 C CA . THR A 1 85 ? 12.653 -17.666 -42.897 1.00 90.00 85 THR A CA 1
ATOM 677 C C . THR A 1 85 ? 13.991 -16.938 -43.026 1.00 90.00 85 THR A C 1
ATOM 679 O O . THR A 1 85 ? 14.066 -15.722 -42.835 1.00 90.00 85 THR A O 1
ATOM 682 N N . SER A 1 86 ? 15.054 -17.677 -43.362 1.00 88.62 86 SER A N 1
ATOM 683 C CA . SER A 1 86 ? 16.388 -17.113 -43.613 1.00 88.62 86 SER A CA 1
ATOM 684 C C . SER A 1 86 ? 16.379 -16.195 -44.838 1.00 88.62 86 SER A C 1
ATOM 686 O O . SER A 1 86 ? 15.743 -16.513 -45.839 1.00 88.62 86 SER A O 1
ATOM 688 N N . ARG A 1 87 ? 17.106 -15.078 -44.755 1.00 84.88 87 ARG A N 1
ATOM 689 C CA . ARG A 1 87 ? 17.350 -14.133 -45.854 1.00 84.88 87 ARG A CA 1
ATOM 690 C C . ARG A 1 87 ? 18.533 -14.538 -46.727 1.00 84.88 87 ARG A C 1
ATOM 692 O O . ARG A 1 87 ? 18.736 -13.914 -47.753 1.00 84.88 87 ARG A O 1
ATOM 699 N N . GLU A 1 88 ? 19.365 -15.487 -46.286 1.00 83.94 88 GLU A N 1
ATOM 700 C CA . GLU A 1 88 ? 20.584 -15.944 -46.991 1.00 83.94 88 GLU A CA 1
ATOM 701 C C . GLU A 1 88 ? 21.516 -14.810 -47.487 1.00 83.94 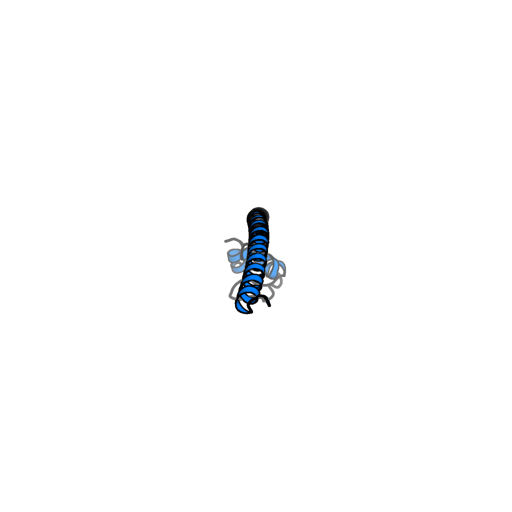88 GLU A C 1
ATOM 703 O O . GLU A 1 88 ? 22.339 -15.004 -48.373 1.00 83.94 88 GLU A O 1
ATOM 708 N N . GLY A 1 89 ? 21.425 -13.621 -46.878 1.00 72.25 89 GLY A N 1
ATOM 709 C CA . GLY A 1 89 ? 22.187 -12.430 -47.267 1.00 72.25 89 GLY A CA 1
ATOM 710 C C . GLY A 1 89 ? 21.473 -11.473 -48.232 1.00 72.25 89 GLY A C 1
ATOM 711 O O . GLY A 1 89 ? 22.032 -10.424 -48.536 1.00 72.25 89 GLY A O 1
ATOM 712 N N . GLU A 1 90 ? 20.249 -11.768 -48.671 1.00 77.25 90 GLU A N 1
ATOM 713 C CA . GLU A 1 90 ? 19.464 -10.891 -49.542 1.00 77.25 90 GLU A CA 1
ATOM 714 C C . GLU A 1 90 ? 18.733 -9.771 -48.773 1.00 77.25 90 GLU A C 1
ATOM 716 O O . GLU A 1 90 ? 18.212 -9.934 -47.657 1.00 77.25 90 GLU A O 1
ATOM 721 N N . GLU A 1 91 ? 18.676 -8.586 -49.389 1.00 79.31 91 GLU A N 1
ATOM 722 C CA . GLU A 1 91 ? 17.892 -7.460 -48.886 1.00 79.31 91 GLU A CA 1
ATOM 723 C C . GLU A 1 91 ? 16.433 -7.564 -49.341 1.00 79.31 91 GLU A C 1
ATOM 725 O O . GLU A 1 91 ? 16.123 -7.629 -50.528 1.00 79.31 91 GLU A O 1
ATOM 730 N N . CYS A 1 92 ? 15.507 -7.545 -48.380 1.00 87.81 92 CYS A N 1
ATOM 731 C CA . CYS A 1 92 ? 14.074 -7.591 -48.650 1.00 87.81 92 CYS A CA 1
ATOM 732 C C . CYS A 1 92 ? 13.469 -6.193 -48.494 1.00 87.81 92 CYS A C 1
ATOM 734 O O . CYS A 1 92 ? 13.381 -5.680 -47.375 1.00 87.81 92 CYS A O 1
ATOM 736 N N . LEU A 1 93 ? 12.996 -5.609 -49.598 1.00 87.56 93 LEU A N 1
ATOM 737 C CA . LEU A 1 93 ? 12.401 -4.265 -49.626 1.00 87.56 93 LEU A CA 1
ATOM 738 C C . LEU A 1 93 ? 11.192 -4.124 -48.686 1.00 87.56 93 LEU A C 1
ATOM 740 O O . LEU A 1 93 ? 11.035 -3.099 -48.035 1.00 87.56 93 LEU A O 1
ATOM 744 N N . ILE A 1 94 ? 10.381 -5.178 -48.543 1.00 89.38 94 ILE A N 1
ATOM 745 C CA . ILE A 1 94 ? 9.211 -5.174 -47.647 1.00 89.38 94 ILE A CA 1
ATOM 746 C C . ILE A 1 94 ? 9.654 -5.135 -46.177 1.00 89.38 94 ILE A C 1
ATOM 748 O O . ILE A 1 94 ? 9.050 -4.449 -45.358 1.00 89.38 94 ILE A O 1
ATOM 752 N N . CYS A 1 95 ? 10.728 -5.851 -45.825 1.00 89.44 95 CYS A N 1
ATOM 753 C CA . CYS A 1 95 ? 11.294 -5.775 -44.478 1.00 89.44 95 CYS A CA 1
ATOM 754 C C . CYS A 1 95 ? 11.845 -4.371 -44.192 1.00 89.44 95 CYS A C 1
ATOM 756 O O . CYS A 1 95 ? 11.655 -3.870 -43.090 1.00 89.44 95 CYS A O 1
ATOM 758 N N . GLN A 1 96 ? 12.496 -3.731 -45.169 1.00 85.88 96 GLN A N 1
ATOM 759 C CA . GLN A 1 96 ? 12.974 -2.352 -45.027 1.00 85.88 96 GLN A CA 1
ATOM 760 C C . GLN A 1 96 ? 11.809 -1.371 -44.846 1.00 85.88 96 GLN A C 1
ATOM 762 O O . GLN A 1 96 ? 11.858 -0.538 -43.946 1.00 85.88 96 GLN A O 1
ATOM 767 N N . GLU A 1 97 ? 10.735 -1.507 -45.626 1.00 85.06 97 GLU A N 1
ATOM 768 C CA . GLU A 1 97 ? 9.539 -0.675 -45.475 1.00 85.06 97 GLU A CA 1
ATOM 769 C C . GLU A 1 97 ? 8.921 -0.820 -44.080 1.00 85.06 97 GLU A C 1
ATOM 771 O O . GLU A 1 97 ? 8.591 0.180 -43.459 1.00 85.06 97 GLU A O 1
ATOM 776 N N . ILE A 1 98 ? 8.833 -2.037 -43.534 1.00 85.38 98 ILE A N 1
ATOM 777 C CA . ILE A 1 98 ? 8.341 -2.256 -42.164 1.00 85.38 98 ILE A CA 1
ATOM 778 C C . ILE A 1 98 ? 9.260 -1.592 -41.127 1.00 85.38 98 ILE A C 1
ATOM 780 O O . ILE A 1 98 ? 8.763 -1.021 -40.165 1.00 85.38 98 ILE A O 1
ATOM 784 N N . LEU A 1 99 ? 10.586 -1.646 -41.304 1.00 83.69 99 LEU A N 1
ATOM 785 C CA . LEU A 1 99 ? 11.545 -1.124 -40.322 1.00 83.69 99 LEU A CA 1
ATOM 786 C C . LEU A 1 99 ? 11.676 0.401 -40.301 1.00 83.69 99 LEU A C 1
ATOM 788 O O . LEU A 1 99 ? 11.979 0.954 -39.244 1.00 83.69 99 LEU A O 1
ATOM 792 N N . TYR A 1 100 ? 11.507 1.059 -41.448 1.00 80.25 100 TYR A N 1
ATOM 793 C CA . TYR A 1 100 ? 11.787 2.489 -41.623 1.00 80.25 100 TYR A CA 1
ATOM 794 C C . TYR A 1 100 ? 10.529 3.354 -41.799 1.00 80.25 100 TYR A C 1
ATOM 796 O O . TYR A 1 100 ? 10.641 4.514 -42.197 1.00 80.25 100 TYR A O 1
ATOM 804 N N . ARG A 1 101 ? 9.349 2.797 -41.511 1.00 64.38 101 ARG A N 1
ATOM 805 C CA . ARG A 1 101 ? 8.072 3.518 -41.484 1.00 64.38 101 ARG A CA 1
ATOM 806 C C . ARG A 1 101 ? 7.771 4.125 -40.121 1.00 64.38 101 ARG A C 1
ATOM 808 O O . ARG A 1 101 ? 8.161 3.507 -39.103 1.00 64.38 101 ARG A O 1
#

Secondary structure (DSSP, 8-state):
-PPPHHHHHHHHHHHHHHHHHHHHHHHHHHHHHHHHHHHHHHHHHHHHHHHHHHHHHT----HHHHHIIIIITTTB--STTTTT-B-TT---HHHHHHH--

Foldseek 3Di:
DPDDPVVVVVVVVVVVVVVVVVVVVVVVVVVVVVVVVVVVVVVVVVVVVVVVVVVCVVPPCDVLNCCCVVAVVVQHACDPVGHGDGNVPDDDPRNVVSNVD

Mean predicted aligned error: 14.7 Å

Sequence (101 aa):
MPKDPVLKQLENLEEQLSKTLKEVSSIKLQFEAALSENTKLSVENENLRNRFNEEQGDREPTVNATLRSVYYDKGSHICNSLFGTSREGEECLICQEILYR

Organism: NCBI:txid2169526

Solvent-accessible surface area (backbone atoms only — not comparable to full-atom values): 5783 Å² total; per-residue (Å²): 130,80,81,53,72,68,59,55,52,50,56,51,49,53,52,50,52,55,50,51,53,52,50,53,54,50,51,51,54,52,49,54,52,51,51,55,50,51,53,53,51,50,55,50,50,51,52,50,50,51,52,50,49,58,66,35,70,82,54,68,66,48,74,39,51,50,48,35,69,72,30,42,77,72,41,20,33,75,31,89,91,48,58,71,38,77,37,90,85,60,87,53,69,64,42,50,52,61,56,76,104

Radius of gyration: 34.72 Å; Cα contacts (8 Å, |Δi|>4): 44; chains: 1; bounding box: 48×27×102 Å

InterPro domains:
  IPR010377 Replication initiation control protein YabA [PF06156] (1-97)
  IPR010377 Replication initiation control protein YabA [PIRSF021439] (1-101)

pLDDT: mean 86.4, std 13.03, range [46.34, 98.31]